Protein AF-A0A5J4WIL1-F1 (afdb_monomer_lite)

InterPro domains:
  IPR036915 Cyclin-like superfamily [SSF47954] (8-60)

Structure (mmCIF, N/CA/C/O backbone):
data_AF-A0A5J4WIL1-F1
#
_entry.id   AF-A0A5J4WIL1-F1
#
loop_
_atom_site.group_PDB
_atom_site.id
_atom_site.type_symbol
_atom_site.label_atom_id
_atom_site.label_alt_id
_atom_site.label_comp_id
_atom_site.label_asym_id
_atom_site.label_entity_id
_atom_site.label_seq_id
_atom_site.pdbx_PDB_ins_code
_atom_site.Cartn_x
_atom_site.Cartn_y
_atom_site.Cartn_z
_atom_site.occupancy
_atom_site.B_iso_or_equiv
_atom_site.auth_seq_id
_atom_site.auth_comp_id
_atom_site.auth_asym_id
_atom_site.auth_atom_id
_atom_site.pdbx_PDB_model_num
ATOM 1 N N . ALA A 1 1 ? -13.903 -15.835 -6.795 1.00 51.19 1 ALA A N 1
ATOM 2 C CA . ALA A 1 1 ? -14.979 -15.091 -6.105 1.00 51.19 1 ALA A CA 1
ATOM 3 C C . ALA A 1 1 ? -14.977 -13.647 -6.603 1.00 51.19 1 ALA A C 1
ATOM 5 O O . ALA A 1 1 ? -13.902 -13.135 -6.882 1.00 51.19 1 ALA A O 1
ATOM 6 N N . THR A 1 2 ? -16.135 -13.002 -6.763 1.00 60.78 2 THR A N 1
ATOM 7 C CA . THR A 1 2 ? -16.220 -11.605 -7.236 1.00 60.78 2 THR A CA 1
ATOM 8 C C . THR A 1 2 ? -16.405 -10.673 -6.041 1.00 60.78 2 THR A C 1
ATOM 10 O O . THR A 1 2 ? -17.448 -10.719 -5.390 1.00 60.78 2 THR A O 1
ATOM 13 N N . PHE A 1 3 ? -15.411 -9.833 -5.749 1.00 68.44 3 PHE A N 1
ATOM 14 C CA . PHE A 1 3 ? -15.516 -8.801 -4.717 1.00 68.44 3 PHE A CA 1
ATOM 15 C C . PHE A 1 3 ? -16.488 -7.703 -5.172 1.00 68.44 3 PHE A C 1
ATOM 17 O O . PHE A 1 3 ? -16.365 -7.176 -6.278 1.00 68.44 3 PHE A O 1
ATOM 24 N N . ARG A 1 4 ? -17.487 -7.378 -4.343 1.00 73.31 4 ARG A N 1
ATOM 25 C CA . ARG A 1 4 ? -18.496 -6.350 -4.642 1.00 73.31 4 ARG A CA 1
ATOM 26 C C . ARG A 1 4 ? -18.313 -5.158 -3.714 1.00 73.31 4 ARG A C 1
ATOM 28 O O . ARG A 1 4 ? -18.316 -5.304 -2.497 1.00 73.31 4 ARG A O 1
ATOM 35 N N . LEU A 1 5 ? -18.197 -3.975 -4.307 1.00 72.75 5 LEU A N 1
ATOM 36 C CA . LEU A 1 5 ? -18.070 -2.721 -3.576 1.00 72.75 5 LEU A CA 1
ATOM 37 C C . LEU A 1 5 ? -1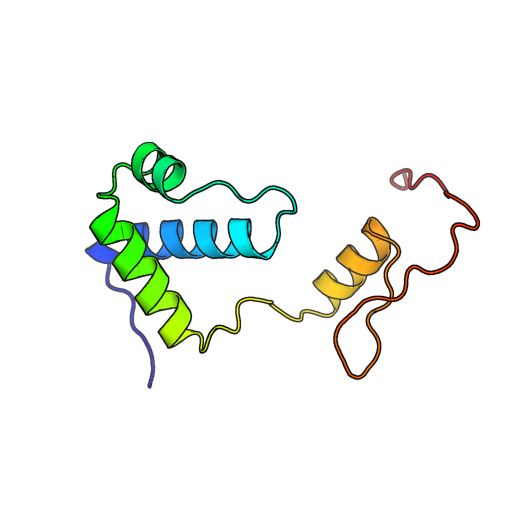9.444 -2.207 -3.142 1.00 72.75 5 LEU A C 1
ATOM 39 O O . LEU A 1 5 ? -20.353 -2.056 -3.960 1.00 72.75 5 LEU A O 1
ATOM 43 N N . PHE A 1 6 ? -19.576 -1.878 -1.859 1.00 79.31 6 PHE A N 1
ATOM 44 C CA . PHE A 1 6 ? -20.766 -1.234 -1.307 1.00 79.31 6 PHE A CA 1
ATOM 45 C C . PHE A 1 6 ? -20.542 0.277 -1.176 1.00 79.31 6 PHE A C 1
ATOM 47 O O . PHE A 1 6 ? -19.471 0.721 -0.758 1.00 79.31 6 PHE A O 1
ATOM 54 N N . ARG A 1 7 ? -21.568 1.084 -1.492 1.00 75.44 7 ARG A N 1
ATOM 55 C CA . ARG A 1 7 ? -21.494 2.563 -1.492 1.00 75.44 7 ARG A CA 1
ATOM 56 C C . ARG A 1 7 ? -20.876 3.186 -0.227 1.00 75.44 7 ARG A C 1
ATOM 58 O O . ARG A 1 7 ? -20.081 4.109 -0.396 1.00 75.44 7 ARG A O 1
ATOM 65 N N . PRO A 1 8 ? -21.170 2.718 1.003 1.00 79.88 8 PRO A N 1
ATOM 66 C CA . PRO A 1 8 ? -20.590 3.307 2.213 1.00 79.88 8 PRO A CA 1
ATOM 67 C C . PRO A 1 8 ? -19.069 3.123 2.312 1.00 79.88 8 PRO A C 1
ATOM 69 O O . PRO A 1 8 ? -18.380 3.951 2.899 1.00 79.88 8 PRO A O 1
ATOM 72 N N . VAL A 1 9 ? -18.546 2.046 1.720 1.00 81.88 9 VAL A N 1
ATOM 73 C CA . VAL A 1 9 ? -17.141 1.623 1.839 1.00 81.88 9 VAL A CA 1
ATOM 74 C C . VAL A 1 9 ? -16.316 2.059 0.627 1.00 81.88 9 VAL A C 1
ATOM 76 O O . VAL A 1 9 ? -15.095 2.151 0.705 1.00 81.88 9 VAL A O 1
ATOM 79 N N . LEU A 1 10 ? -16.980 2.396 -0.484 1.00 84.75 10 LEU A N 1
ATOM 80 C CA . LEU A 1 10 ? -16.352 2.750 -1.757 1.00 84.75 10 LEU A CA 1
ATOM 81 C C . LEU A 1 10 ? -15.296 3.854 -1.617 1.00 84.75 10 LEU A C 1
ATOM 83 O O . LEU A 1 10 ? -14.202 3.729 -2.157 1.00 84.75 10 LEU A O 1
ATOM 87 N N . ARG A 1 11 ? -15.606 4.916 -0.862 1.00 85.88 11 ARG A N 1
ATOM 88 C CA . ARG A 1 11 ? -14.675 6.034 -0.639 1.00 85.88 11 ARG A CA 1
ATOM 89 C C . ARG A 1 11 ? -13.414 5.587 0.102 1.00 85.88 11 ARG A C 1
ATOM 91 O O . ARG A 1 11 ? -12.322 5.979 -0.287 1.00 85.88 11 ARG A O 1
ATOM 98 N N . LYS A 1 12 ? -13.571 4.741 1.126 1.00 88.69 12 LYS A N 1
ATOM 99 C CA . LYS A 1 12 ? -12.455 4.214 1.924 1.00 88.69 12 LYS A CA 1
ATOM 100 C C . LYS A 1 12 ? -11.563 3.317 1.075 1.00 88.69 12 LYS A C 1
ATOM 102 O O . LYS A 1 12 ? -10.357 3.519 1.040 1.00 88.69 12 LYS A O 1
ATOM 107 N N . VAL A 1 13 ? -12.166 2.400 0.316 1.00 89.25 13 VAL A N 1
ATOM 108 C CA . VAL A 1 13 ? -11.425 1.521 -0.599 1.00 89.25 13 VAL A CA 1
ATOM 109 C C . VAL A 1 13 ? -10.652 2.336 -1.634 1.00 89.25 13 VAL A C 1
ATOM 111 O O . VAL A 1 13 ? -9.475 2.078 -1.845 1.00 89.25 13 VAL A O 1
ATOM 114 N N . PHE A 1 14 ? -11.272 3.353 -2.236 1.00 89.88 14 PHE A N 1
ATOM 115 C CA . PHE A 1 14 ? -10.602 4.199 -3.225 1.00 89.88 14 PHE A CA 1
ATOM 116 C C . PHE A 1 14 ? -9.367 4.909 -2.653 1.00 89.88 14 PHE A C 1
ATOM 118 O O . PHE A 1 14 ? -8.293 4.855 -3.250 1.00 89.88 14 PHE A O 1
ATOM 125 N N . VAL A 1 15 ? -9.504 5.529 -1.478 1.00 90.38 15 VAL A N 1
ATOM 126 C CA . VAL A 1 15 ? -8.398 6.204 -0.782 1.00 90.38 15 VAL A CA 1
ATOM 127 C C . VAL A 1 15 ? -7.263 5.234 -0.467 1.00 90.38 15 VAL A C 1
ATOM 129 O O . VAL A 1 15 ? -6.099 5.548 -0.707 1.00 90.38 15 VAL A O 1
ATOM 132 N N . VAL A 1 16 ? -7.593 4.049 0.044 1.00 93.31 16 VAL A N 1
ATOM 133 C CA . VAL A 1 16 ? -6.588 3.054 0.429 1.00 93.31 16 VAL A CA 1
ATOM 134 C C . VAL A 1 16 ? -5.888 2.480 -0.802 1.00 93.31 16 VAL A C 1
ATOM 136 O O . VAL A 1 16 ? -4.667 2.361 -0.792 1.00 93.31 16 VAL A O 1
ATOM 139 N N . CYS A 1 17 ? -6.604 2.222 -1.900 1.00 92.19 17 CYS A N 1
ATOM 140 C CA . CYS A 1 17 ? -5.979 1.827 -3.165 1.00 92.19 17 CYS A CA 1
ATOM 141 C C . CYS A 1 17 ? -5.027 2.907 -3.702 1.00 92.19 17 CYS A C 1
ATOM 143 O O . CYS A 1 17 ? -3.930 2.587 -4.153 1.00 92.19 17 CYS A O 1
ATOM 145 N N . MET A 1 18 ? -5.416 4.184 -3.627 1.00 91.50 18 MET A N 1
ATOM 146 C CA . MET A 1 18 ? -4.563 5.304 -4.031 1.00 91.50 18 MET A CA 1
ATOM 147 C C . MET A 1 18 ? -3.309 5.407 -3.153 1.00 91.50 18 MET A C 1
ATOM 149 O O . MET A 1 18 ? -2.213 5.626 -3.665 1.00 91.50 18 MET A O 1
ATOM 153 N N . MET A 1 19 ? -3.453 5.212 -1.841 1.00 94.50 19 MET A N 1
ATOM 154 C CA . MET A 1 19 ? -2.326 5.165 -0.913 1.00 94.50 19 MET A CA 1
ATOM 155 C C . MET A 1 19 ? -1.368 4.014 -1.233 1.00 94.50 19 MET A C 1
ATOM 157 O O . MET A 1 19 ? -0.161 4.239 -1.300 1.00 94.50 19 MET A O 1
ATOM 161 N N . ILE A 1 20 ? -1.891 2.801 -1.443 1.00 93.06 20 ILE A N 1
ATOM 162 C CA . ILE A 1 20 ? -1.088 1.627 -1.806 1.00 93.06 20 ILE A CA 1
ATOM 163 C C . ILE A 1 20 ? -0.310 1.918 -3.092 1.00 93.06 20 ILE A C 1
ATOM 165 O O . ILE A 1 20 ? 0.907 1.768 -3.098 1.00 93.06 20 ILE A O 1
ATOM 169 N N . ALA A 1 21 ? -0.982 2.418 -4.134 1.00 89.81 21 ALA A N 1
ATOM 170 C CA . ALA A 1 21 ? -0.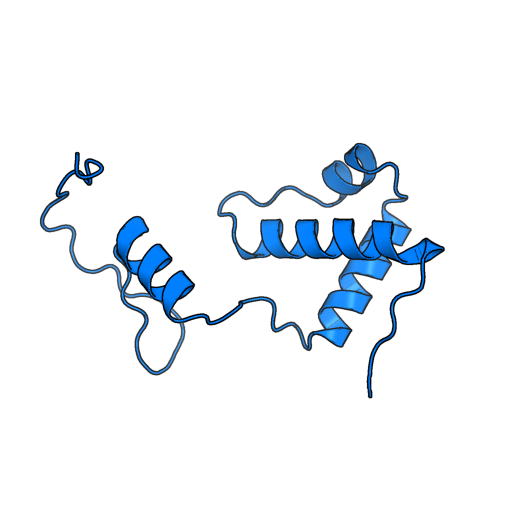347 2.759 -5.406 1.00 89.81 21 ALA A CA 1
ATOM 171 C C . ALA A 1 21 ? 0.766 3.807 -5.239 1.00 89.81 21 ALA A C 1
ATOM 173 O O . ALA A 1 21 ? 1.861 3.654 -5.777 1.00 89.81 21 ALA A O 1
ATOM 174 N N . HIS A 1 22 ? 0.520 4.856 -4.447 1.00 89.56 22 HIS A N 1
ATOM 175 C CA . HIS A 1 22 ? 1.538 5.861 -4.147 1.00 89.56 22 HIS A CA 1
ATOM 176 C C . HIS A 1 22 ? 2.759 5.235 -3.468 1.00 89.56 22 HIS A C 1
ATOM 178 O O . HIS A 1 22 ? 3.884 5.475 -3.903 1.00 89.56 22 HIS A O 1
ATOM 184 N N . LYS A 1 23 ? 2.551 4.396 -2.449 1.00 89.88 23 LYS A N 1
ATOM 185 C CA . LYS A 1 23 ? 3.645 3.729 -1.735 1.00 89.88 23 LYS A CA 1
ATOM 186 C C . LYS A 1 23 ? 4.448 2.770 -2.606 1.00 89.88 23 LYS A C 1
ATOM 188 O O . LYS A 1 23 ? 5.638 2.606 -2.373 1.00 89.88 23 LYS A O 1
ATOM 193 N N . THR A 1 24 ? 3.802 2.109 -3.562 1.00 86.19 24 THR A N 1
ATOM 194 C CA . THR A 1 24 ? 4.455 1.111 -4.418 1.00 86.19 24 THR A CA 1
ATOM 195 C C . THR A 1 24 ? 5.201 1.731 -5.589 1.00 86.19 24 THR A C 1
ATOM 197 O O . THR A 1 24 ? 6.118 1.104 -6.108 1.00 86.19 24 THR A O 1
ATOM 200 N N . SER A 1 25 ? 4.801 2.929 -6.018 1.00 81.44 25 SER A N 1
ATOM 201 C CA . SER A 1 25 ? 5.307 3.559 -7.244 1.00 81.44 25 SER A CA 1
ATOM 202 C C . SER A 1 25 ? 6.118 4.833 -7.012 1.00 81.44 25 SER A C 1
ATOM 204 O O . SER A 1 25 ? 6.632 5.386 -7.977 1.00 81.44 25 SER A O 1
ATOM 206 N N . SER A 1 26 ? 6.216 5.330 -5.777 1.00 81.31 26 SER A N 1
ATOM 207 C CA . SER A 1 26 ? 6.957 6.560 -5.468 1.00 81.31 26 SER A CA 1
ATOM 208 C C . SER A 1 26 ? 8.263 6.246 -4.750 1.00 81.31 26 SER A C 1
ATOM 210 O O . SER A 1 26 ? 8.261 5.488 -3.783 1.00 81.31 26 SER A O 1
ATOM 212 N N . ASP A 1 27 ? 9.349 6.904 -5.154 1.00 82.44 27 ASP A N 1
ATOM 213 C CA . ASP A 1 27 ? 10.665 6.772 -4.506 1.00 82.44 27 ASP A CA 1
ATOM 214 C C . ASP A 1 27 ? 10.672 7.307 -3.063 1.00 82.44 27 ASP A C 1
ATOM 216 O O . ASP A 1 27 ? 11.470 6.887 -2.226 1.00 82.44 27 ASP A O 1
ATOM 220 N N . THR A 1 28 ? 9.763 8.237 -2.758 1.00 87.75 28 THR A N 1
ATOM 221 C CA . THR A 1 28 ? 9.597 8.864 -1.441 1.00 87.75 28 THR A CA 1
ATOM 222 C C . THR A 1 28 ? 8.178 8.633 -0.905 1.00 87.75 28 THR A C 1
ATOM 224 O O . THR A 1 28 ? 7.344 9.542 -0.894 1.00 87.75 28 THR A O 1
ATOM 227 N N . PRO A 1 29 ? 7.858 7.402 -0.469 1.00 89.25 29 PRO A N 1
ATOM 228 C CA . PRO A 1 29 ? 6.506 7.050 -0.063 1.00 89.25 29 PRO A CA 1
ATOM 229 C C . PRO A 1 29 ? 6.102 7.765 1.230 1.00 89.25 29 PRO A C 1
ATOM 231 O O . PRO A 1 29 ? 6.798 7.723 2.248 1.00 89.25 29 PRO A O 1
ATOM 234 N N . ILE A 1 30 ? 4.928 8.393 1.209 1.00 91.25 30 ILE A N 1
ATOM 235 C CA . ILE A 1 30 ? 4.355 9.058 2.379 1.00 91.25 30 ILE A CA 1
ATOM 236 C C . ILE A 1 30 ? 3.756 8.017 3.349 1.00 91.25 30 ILE A C 1
ATOM 238 O O . ILE A 1 30 ? 3.129 7.035 2.949 1.00 91.25 30 ILE A O 1
ATOM 242 N N . GLY A 1 31 ? 3.931 8.235 4.657 1.00 90.31 31 GLY A N 1
ATOM 243 C CA . GLY A 1 31 ? 3.457 7.318 5.698 1.00 90.31 31 GLY A CA 1
ATOM 244 C C . GLY A 1 31 ? 1.944 7.364 5.960 1.00 90.31 31 GLY A C 1
ATOM 245 O O . GLY A 1 31 ? 1.287 8.388 5.775 1.00 90.31 31 GLY A O 1
ATOM 246 N N . ASN A 1 32 ? 1.398 6.275 6.516 1.00 91.94 32 ASN A N 1
ATOM 247 C CA . ASN A 1 32 ? -0.042 6.111 6.794 1.00 91.94 32 ASN A CA 1
ATOM 248 C C . ASN A 1 32 ? -0.650 7.204 7.660 1.00 91.94 32 ASN A C 1
ATOM 250 O O . ASN A 1 32 ? -1.810 7.558 7.479 1.00 91.94 32 ASN A O 1
ATOM 254 N N . LYS A 1 33 ? 0.130 7.769 8.585 1.00 93.81 33 LYS A N 1
ATOM 255 C CA . LYS A 1 33 ? -0.331 8.858 9.449 1.00 93.81 33 LYS A CA 1
ATOM 256 C C . LYS A 1 33 ? -0.793 10.071 8.638 1.00 93.81 33 LYS A C 1
ATOM 258 O O . LYS A 1 33 ? -1.807 10.667 8.984 1.00 93.81 33 LYS A O 1
ATOM 263 N N . TYR A 1 34 ? -0.081 10.406 7.563 1.00 93.69 34 TYR A N 1
ATOM 264 C CA . TYR A 1 34 ? -0.455 11.516 6.691 1.00 93.69 34 TYR A CA 1
ATOM 265 C C . TYR A 1 34 ? -1.749 11.208 5.936 1.00 93.69 34 TYR A C 1
ATOM 267 O O . TYR A 1 34 ? -2.665 12.020 5.951 1.00 93.69 34 TYR A O 1
ATOM 275 N N . PHE A 1 35 ? -1.863 10.015 5.342 1.00 92.88 35 PHE A N 1
ATOM 276 C CA . PHE A 1 35 ? -3.081 9.592 4.644 1.00 92.88 35 PHE A CA 1
ATOM 277 C C . PHE A 1 35 ? -4.293 9.561 5.585 1.00 92.88 35 PHE A C 1
ATOM 279 O O . PHE A 1 35 ? -5.344 10.105 5.258 1.00 92.88 35 PHE A O 1
ATOM 286 N N . ALA A 1 36 ? -4.137 9.016 6.791 1.00 93.25 36 ALA A N 1
ATOM 287 C CA . ALA A 1 36 ? -5.186 9.006 7.807 1.00 93.25 36 ALA A CA 1
ATOM 288 C C . ALA A 1 36 ? -5.672 10.428 8.140 1.00 93.25 36 ALA A C 1
ATOM 290 O O . ALA A 1 36 ? -6.877 10.678 8.173 1.00 93.25 36 ALA A O 1
ATOM 291 N N . GLN A 1 37 ? -4.746 11.379 8.305 1.00 93.94 37 GLN A N 1
ATOM 292 C CA . GLN A 1 37 ? -5.074 12.786 8.549 1.00 93.94 37 GLN A CA 1
ATOM 293 C C . GLN A 1 37 ? -5.732 13.459 7.335 1.00 93.94 37 GLN A C 1
ATOM 295 O O . GLN A 1 37 ? -6.751 14.126 7.495 1.00 93.94 37 GLN A O 1
ATOM 300 N N . ALA A 1 38 ? -5.190 13.262 6.131 1.00 91.56 38 ALA A N 1
ATOM 301 C CA . ALA A 1 38 ? -5.678 13.886 4.900 1.00 91.56 38 ALA A CA 1
ATOM 302 C C . ALA A 1 38 ? -7.097 13.429 4.521 1.00 91.56 38 ALA A C 1
ATOM 304 O O . ALA A 1 38 ? -7.882 14.219 4.001 1.00 91.56 38 ALA A O 1
ATOM 305 N N . PHE A 1 39 ? -7.437 12.168 4.803 1.00 89.69 39 PHE A N 1
ATOM 306 C CA . PHE A 1 39 ? -8.726 11.570 4.443 1.00 89.69 39 PHE A CA 1
ATOM 307 C C . PHE A 1 39 ? -9.710 11.445 5.613 1.00 89.69 39 PHE A C 1
ATOM 309 O O . PHE A 1 39 ? -10.808 10.918 5.429 1.00 89.69 39 PHE A O 1
ATOM 316 N N . GLY A 1 40 ? -9.346 11.938 6.803 1.00 91.44 40 GLY A N 1
ATOM 317 C CA . GLY A 1 40 ? -10.205 11.901 7.989 1.00 91.44 40 GLY A CA 1
ATOM 318 C C . GLY A 1 40 ? -10.528 10.480 8.462 1.00 91.44 40 GLY A C 1
ATOM 319 O O . GLY A 1 40 ? -11.650 10.218 8.891 1.00 91.44 40 GLY A O 1
ATOM 320 N N . MET A 1 41 ? -9.569 9.557 8.349 1.00 91.06 41 MET A N 1
ATOM 321 C CA . MET A 1 41 ? -9.709 8.158 8.766 1.00 91.06 41 MET A CA 1
ATOM 322 C C . MET A 1 41 ? -8.938 7.884 10.059 1.00 91.06 41 MET A C 1
ATOM 324 O O . MET A 1 41 ? -7.887 8.474 10.315 1.00 91.06 41 MET A O 1
ATOM 328 N N . GLY A 1 42 ? -9.428 6.942 10.867 1.00 94.19 42 GLY A N 1
ATOM 329 C CA . GLY A 1 42 ? -8.645 6.423 11.985 1.00 94.19 42 GLY A CA 1
ATOM 330 C C . GLY A 1 42 ? -7.408 5.688 11.467 1.00 94.19 42 GLY A C 1
ATOM 331 O O . GLY A 1 42 ? -7.512 4.887 10.542 1.00 94.19 42 GLY A O 1
ATOM 332 N N . LEU A 1 43 ? -6.237 5.926 12.065 1.00 93.75 43 LEU A N 1
ATOM 333 C CA . LEU A 1 43 ? -5.010 5.223 11.668 1.00 93.75 43 LEU A CA 1
ATOM 334 C C . LEU A 1 43 ? -5.130 3.686 11.790 1.00 93.75 43 LEU A C 1
ATOM 336 O O . LEU A 1 43 ? -4.720 3.011 10.848 1.00 93.75 43 LEU A O 1
ATOM 340 N N . PRO A 1 44 ? -5.708 3.114 12.871 1.00 95.38 44 PRO A N 1
ATOM 341 C CA . PRO A 1 44 ? -5.911 1.665 12.957 1.00 95.38 44 PRO A CA 1
ATOM 342 C C . PRO A 1 44 ? -6.820 1.136 11.845 1.00 95.38 44 PRO A C 1
ATOM 344 O O . PRO A 1 44 ? -6.476 0.168 11.180 1.00 95.38 44 PRO A O 1
ATOM 347 N N . GLU A 1 45 ? -7.929 1.831 11.585 1.00 92.75 45 GLU A N 1
ATOM 348 C CA . GLU A 1 45 ? -8.877 1.474 10.528 1.00 92.75 45 GLU A CA 1
ATOM 349 C C . GLU A 1 45 ? -8.210 1.496 9.142 1.00 92.75 45 GLU A C 1
ATOM 351 O O . GLU A 1 45 ? -8.358 0.564 8.356 1.00 92.75 45 GLU A O 1
ATOM 356 N N . LEU A 1 46 ? -7.446 2.544 8.834 1.00 93.94 46 LEU A N 1
ATOM 357 C CA . LEU A 1 46 ? -6.737 2.666 7.561 1.00 93.94 46 LEU A CA 1
ATOM 358 C C . LEU A 1 46 ? -5.694 1.550 7.373 1.00 93.94 46 LEU A C 1
ATOM 360 O O . LEU A 1 46 ? -5.576 1.018 6.271 1.00 93.94 46 LEU A O 1
ATOM 364 N N . ASN A 1 47 ? -4.990 1.162 8.439 1.00 94.56 47 ASN A N 1
ATOM 365 C CA . ASN A 1 47 ? -4.050 0.040 8.403 1.00 94.56 47 ASN A CA 1
ATOM 366 C C . ASN A 1 47 ? -4.764 -1.301 8.149 1.00 94.56 47 ASN A C 1
ATOM 368 O O . ASN A 1 47 ? -4.267 -2.111 7.369 1.00 94.56 47 ASN A O 1
ATOM 372 N N . GLU A 1 48 ? -5.927 -1.535 8.764 1.00 94.50 48 GLU A N 1
ATOM 373 C CA . GLU A 1 48 ? -6.725 -2.747 8.524 1.00 94.50 48 GLU A CA 1
ATOM 374 C C . GLU A 1 48 ? -7.217 -2.829 7.075 1.00 94.50 48 GLU A C 1
ATOM 376 O O . GLU A 1 48 ? -7.114 -3.885 6.444 1.00 94.50 48 GLU A O 1
ATOM 381 N N . TYR A 1 49 ? -7.704 -1.718 6.510 1.00 92.94 49 TYR A N 1
ATOM 382 C CA . TYR A 1 49 ? -8.090 -1.683 5.098 1.00 92.94 49 TYR A CA 1
ATOM 383 C C . TYR A 1 49 ? -6.899 -1.917 4.172 1.00 92.94 49 TYR A C 1
ATOM 385 O O . TYR A 1 49 ? -7.045 -2.636 3.184 1.00 92.94 49 TYR A O 1
ATOM 393 N N . GLU A 1 50 ? -5.740 -1.322 4.468 1.00 94.38 50 GLU A N 1
ATOM 394 C CA . GLU A 1 50 ? -4.523 -1.539 3.683 1.00 94.38 50 GLU A CA 1
ATOM 395 C C . GLU A 1 50 ? -4.146 -3.019 3.671 1.00 94.38 50 GLU A C 1
ATOM 397 O O . GLU A 1 50 ? -3.992 -3.601 2.598 1.00 94.38 50 GLU A O 1
ATOM 402 N N . TYR A 1 51 ? -4.072 -3.637 4.851 1.00 94.81 51 TYR A N 1
ATOM 403 C CA . TYR A 1 51 ? -3.776 -5.059 4.992 1.00 94.81 51 TYR A CA 1
ATOM 404 C C . TYR A 1 51 ? -4.765 -5.925 4.203 1.00 94.81 51 TYR A C 1
ATOM 406 O O . TYR A 1 51 ? -4.357 -6.754 3.392 1.00 94.81 51 TYR A O 1
ATOM 414 N N . THR A 1 52 ? -6.065 -5.671 4.370 1.00 92.38 52 THR A N 1
ATOM 415 C CA . THR A 1 52 ? -7.130 -6.445 3.716 1.00 92.38 52 THR A CA 1
ATOM 416 C C . THR A 1 52 ? -7.063 -6.333 2.192 1.00 92.38 52 THR A C 1
ATOM 418 O O . THR A 1 52 ? -7.222 -7.324 1.482 1.00 92.38 52 THR A O 1
ATOM 421 N N . ILE A 1 53 ? -6.833 -5.131 1.655 1.00 90.62 53 ILE A N 1
ATOM 422 C CA . ILE A 1 53 ? -6.744 -4.919 0.204 1.00 90.62 53 ILE A CA 1
ATOM 423 C C . ILE A 1 53 ? -5.491 -5.584 -0.366 1.00 90.62 53 ILE A C 1
ATOM 425 O O . ILE A 1 53 ? -5.575 -6.221 -1.415 1.00 90.62 53 ILE A O 1
ATOM 429 N N . LEU A 1 54 ? -4.356 -5.496 0.329 1.00 91.75 54 LEU A N 1
ATOM 430 C CA . LEU A 1 54 ? -3.125 -6.170 -0.084 1.00 91.75 54 LEU A CA 1
ATOM 431 C C . LEU A 1 54 ? -3.276 -7.696 -0.089 1.00 91.75 54 LEU A C 1
ATOM 433 O O . LEU A 1 54 ? -2.865 -8.326 -1.064 1.00 91.75 54 LEU A O 1
ATOM 437 N N . GLU A 1 55 ? -3.916 -8.282 0.929 1.00 92.06 55 GLU A N 1
ATOM 438 C CA . GLU A 1 55 ? -4.246 -9.715 0.942 1.00 92.06 55 GLU A CA 1
ATOM 439 C C . GLU A 1 55 ? -5.163 -10.097 -0.224 1.00 92.06 55 GLU A C 1
ATOM 441 O O . GLU A 1 55 ? -4.880 -11.064 -0.930 1.00 92.06 55 GLU A O 1
ATOM 446 N N . MET A 1 56 ? -6.225 -9.323 -0.485 1.00 86.62 56 MET A N 1
ATOM 447 C CA . MET A 1 56 ? -7.136 -9.582 -1.612 1.00 86.62 56 MET A CA 1
ATOM 448 C C . MET A 1 56 ? -6.431 -9.521 -2.973 1.00 86.62 56 MET A C 1
ATOM 450 O O . MET A 1 56 ? -6.843 -10.203 -3.911 1.00 86.62 56 MET A O 1
ATOM 454 N N . MET A 1 57 ? -5.391 -8.697 -3.090 1.00 84.00 57 MET A N 1
ATOM 455 C CA . MET A 1 57 ? -4.571 -8.571 -4.295 1.00 84.00 57 MET A CA 1
ATOM 456 C C . MET A 1 57 ? -3.422 -9.586 -4.347 1.00 84.00 57 MET A C 1
ATOM 458 O O . MET A 1 57 ? -2.644 -9.555 -5.298 1.00 84.00 57 MET A O 1
ATOM 462 N N . GLU A 1 58 ? -3.266 -10.453 -3.341 1.00 87.50 58 GLU A N 1
ATOM 463 C CA . GLU A 1 58 ? -2.101 -11.336 -3.184 1.00 87.50 58 GLU A CA 1
ATOM 464 C C . GLU A 1 58 ? -0.771 -10.559 -3.259 1.00 87.50 58 GLU A C 1
ATOM 466 O O . GLU A 1 58 ? 0.214 -11.032 -3.829 1.00 87.50 58 GLU A O 1
ATOM 471 N N . TYR A 1 59 ? -0.755 -9.322 -2.748 1.00 87.06 59 TYR A N 1
ATOM 472 C CA . TYR A 1 59 ? 0.364 -8.376 -2.843 1.00 87.06 59 TYR A CA 1
ATOM 473 C C . TYR A 1 59 ? 0.831 -8.059 -4.281 1.00 87.06 59 TYR A C 1
ATOM 475 O O . TYR A 1 59 ? 1.896 -7.470 -4.477 1.00 87.06 59 TYR A O 1
ATOM 483 N N . LYS A 1 60 ? 0.034 -8.386 -5.307 1.00 84.19 60 LYS A N 1
ATOM 484 C CA . LYS A 1 60 ? 0.292 -8.029 -6.711 1.00 84.19 60 LYS A CA 1
ATOM 485 C C . LYS A 1 60 ? -0.176 -6.598 -6.974 1.00 84.19 60 LYS A C 1
ATOM 487 O O . LYS A 1 60 ? -1.246 -6.366 -7.527 1.00 84.19 60 LYS A O 1
ATOM 492 N N . THR A 1 61 ? 0.621 -5.631 -6.532 1.00 82.19 61 THR A N 1
ATOM 493 C CA . THR A 1 61 ? 0.311 -4.191 -6.624 1.00 82.19 61 THR A CA 1
ATOM 494 C C . THR A 1 61 ? 0.855 -3.515 -7.879 1.00 82.19 61 THR A C 1
ATOM 496 O O . THR A 1 61 ? 0.421 -2.418 -8.222 1.00 82.19 61 THR A O 1
ATOM 499 N N . ILE A 1 62 ? 1.780 -4.169 -8.583 1.00 76.38 62 ILE A N 1
ATOM 500 C CA . ILE A 1 62 ? 2.368 -3.659 -9.820 1.00 76.38 62 ILE A CA 1
ATOM 501 C C . ILE A 1 62 ? 1.473 -4.066 -10.987 1.00 76.38 62 ILE A C 1
ATOM 503 O O . ILE A 1 62 ? 1.231 -5.251 -11.225 1.00 76.38 62 ILE A O 1
ATOM 507 N N . VAL A 1 63 ? 0.984 -3.074 -11.727 1.00 67.25 63 VAL A N 1
ATOM 508 C CA . VAL A 1 63 ? 0.240 -3.306 -12.963 1.00 67.25 63 VAL A CA 1
ATOM 509 C C . VAL A 1 63 ? 1.239 -3.386 -14.110 1.00 67.25 63 VAL A C 1
ATOM 511 O O . VAL A 1 63 ? 1.753 -2.366 -14.555 1.00 67.25 63 VAL A O 1
ATOM 514 N N . HIS A 1 64 ? 1.482 -4.596 -14.606 1.00 60.81 64 HIS A N 1
ATOM 515 C CA . HIS A 1 64 ? 2.233 -4.807 -15.841 1.00 60.81 64 HIS A CA 1
ATOM 516 C C . HIS A 1 64 ? 1.343 -4.449 -17.026 1.00 60.81 64 HIS A C 1
ATOM 518 O O . HIS A 1 64 ? 0.475 -5.219 -17.446 1.00 60.81 64 HIS A O 1
ATOM 524 N N . ASN A 1 65 ? 1.513 -3.238 -17.531 1.00 60.69 65 ASN A N 1
ATOM 525 C CA . ASN A 1 65 ? 0.898 -2.809 -18.771 1.00 60.69 65 ASN A CA 1
ATOM 526 C C . ASN A 1 65 ? 2.035 -2.448 -19.703 1.00 60.69 65 ASN A C 1
ATOM 528 O O . ASN A 1 65 ? 2.815 -1.574 -19.356 1.00 60.69 65 ASN A O 1
ATOM 532 N N . LYS A 1 66 ? 2.069 -3.041 -20.900 1.00 59.19 66 LYS A N 1
ATOM 533 C CA . LYS A 1 66 ? 3.083 -2.726 -21.908 1.00 59.19 66 LYS A CA 1
ATOM 534 C C . LYS A 1 66 ? 3.258 -1.213 -22.091 1.00 59.19 66 LYS A C 1
ATOM 536 O O . LYS A 1 66 ? 4.371 -0.737 -22.113 1.00 59.19 66 LYS A O 1
ATOM 541 N N . ARG A 1 67 ? 2.165 -0.436 -22.078 1.00 57.12 67 ARG A N 1
ATOM 542 C CA . ARG A 1 67 ? 2.222 1.037 -22.170 1.00 57.12 67 ARG A CA 1
ATOM 543 C C . ARG A 1 67 ? 2.804 1.737 -20.938 1.00 57.12 67 ARG A C 1
ATOM 545 O O . ARG A 1 67 ? 3.286 2.853 -21.064 1.00 57.12 67 ARG A O 1
ATOM 552 N N . TYR A 1 68 ? 2.659 1.148 -19.756 1.00 60.34 68 TYR A N 1
ATOM 553 C CA . TYR A 1 68 ? 3.242 1.664 -18.518 1.00 60.34 68 TYR A CA 1
ATOM 554 C C . TYR A 1 68 ? 4.717 1.281 -18.425 1.00 60.34 68 TYR A C 1
ATOM 556 O O . TYR A 1 68 ? 5.528 2.132 -18.090 1.00 60.34 68 TYR A O 1
ATOM 564 N N . ASP A 1 69 ? 5.053 0.050 -18.805 1.00 59.25 69 ASP A N 1
ATOM 565 C CA . ASP A 1 69 ? 6.427 -0.420 -18.923 1.00 59.25 69 ASP A CA 1
ATOM 566 C C . ASP A 1 69 ? 7.168 0.461 -19.945 1.00 59.25 69 ASP A C 1
ATOM 568 O O . ASP A 1 69 ? 8.108 1.138 -19.554 1.00 59.25 69 ASP A O 1
ATOM 572 N N . ASP A 1 70 ? 6.644 0.631 -21.168 1.00 58.66 70 ASP A N 1
ATOM 573 C CA . ASP A 1 70 ? 7.202 1.522 -22.205 1.00 58.66 70 ASP A CA 1
ATOM 574 C C . ASP A 1 70 ? 7.413 2.969 -21.690 1.00 58.66 70 ASP A C 1
ATOM 576 O O . ASP A 1 70 ? 8.393 3.630 -22.035 1.00 58.66 70 ASP A O 1
ATOM 580 N N . LEU A 1 71 ? 6.498 3.484 -20.855 1.00 55.25 71 LEU A N 1
ATOM 581 C CA . LEU A 1 71 ? 6.604 4.820 -20.257 1.00 55.25 71 LEU A CA 1
ATOM 582 C C . LEU A 1 71 ? 7.711 4.878 -19.192 1.00 55.25 71 LEU A C 1
ATOM 584 O O . LEU A 1 71 ? 8.472 5.840 -19.154 1.00 55.25 71 LEU A O 1
ATOM 588 N N . VAL A 1 72 ? 7.799 3.872 -18.322 1.00 54.72 72 VAL A N 1
ATOM 589 C CA . VAL A 1 72 ? 8.823 3.788 -17.271 1.00 54.72 72 VAL A CA 1
ATOM 590 C C . VAL A 1 72 ? 10.206 3.564 -17.883 1.00 54.72 72 VAL A C 1
ATOM 592 O O . VAL A 1 72 ? 11.162 4.199 -17.443 1.00 54.72 72 VAL A O 1
ATOM 595 N N . GLU A 1 73 ? 10.323 2.741 -18.925 1.00 58.81 73 GLU A N 1
ATOM 596 C CA . GLU A 1 73 ? 11.570 2.551 -19.673 1.00 58.81 73 GLU A CA 1
ATOM 597 C C . GLU A 1 73 ? 12.020 3.866 -20.331 1.00 58.81 73 GLU A C 1
ATOM 599 O O . GLU A 1 73 ? 13.175 4.270 -20.185 1.00 58.81 73 GLU A O 1
ATOM 604 N N . ALA A 1 74 ? 11.095 4.600 -20.963 1.00 56.69 74 ALA A N 1
ATOM 605 C CA . ALA A 1 74 ? 11.389 5.883 -21.605 1.00 56.69 74 ALA A CA 1
ATOM 606 C C . ALA A 1 74 ? 11.746 7.008 -20.615 1.00 56.69 74 ALA A C 1
ATOM 608 O O . ALA A 1 74 ? 12.585 7.853 -20.924 1.00 56.69 74 ALA A O 1
ATOM 609 N N . VAL A 1 75 ? 11.108 7.049 -19.440 1.00 53.03 75 VAL A N 1
ATOM 610 C CA . VAL A 1 75 ? 11.326 8.107 -18.4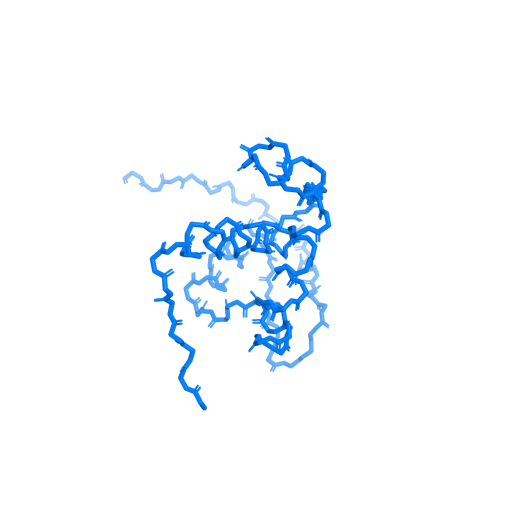36 1.00 53.03 75 VAL A CA 1
ATOM 611 C C . VAL A 1 75 ? 12.547 7.819 -17.562 1.00 53.03 75 VAL A C 1
ATOM 613 O O . VAL A 1 75 ? 13.267 8.749 -17.200 1.00 53.03 75 VAL A O 1
ATOM 616 N N . CYS A 1 76 ? 12.794 6.553 -17.225 1.00 52.78 76 CYS A N 1
ATOM 617 C CA . CYS A 1 76 ? 13.814 6.175 -16.248 1.00 52.78 76 CYS A CA 1
ATOM 618 C C . CYS A 1 76 ? 15.065 5.530 -16.872 1.00 52.78 76 CYS A C 1
ATOM 620 O O . CYS A 1 76 ? 16.036 5.311 -16.150 1.00 52.78 76 CYS A O 1
ATOM 622 N N . GLY A 1 77 ? 15.076 5.225 -18.177 1.00 47.94 77 GLY A N 1
ATOM 623 C CA . GLY A 1 77 ? 16.225 4.612 -18.860 1.00 47.94 77 GLY A CA 1
ATOM 624 C C . GLY A 1 77 ? 16.524 3.176 -18.409 1.00 47.94 77 GLY A C 1
ATOM 625 O O . GLY A 1 77 ? 17.674 2.742 -18.444 1.00 47.94 77 GLY A O 1
ATOM 626 N N . TYR A 1 78 ? 15.505 2.455 -17.938 1.00 48.75 78 TYR A N 1
ATOM 627 C CA . TYR A 1 78 ? 15.611 1.058 -17.513 1.00 48.75 78 TYR A CA 1
ATOM 628 C C . TYR A 1 78 ? 15.041 0.142 -18.594 1.00 48.75 78 TYR A C 1
ATOM 630 O O . TYR A 1 78 ? 14.004 0.460 -19.148 1.00 48.75 78 TYR A O 1
ATOM 638 N N . GLU A 1 79 ? 15.671 -1.004 -18.854 1.00 44.72 79 GLU A N 1
ATOM 639 C CA . GLU A 1 79 ? 15.063 -2.099 -19.624 1.00 44.72 79 GLU A CA 1
ATOM 640 C C . GLU A 1 79 ? 14.622 -3.205 -18.653 1.00 44.72 79 GLU A C 1
ATOM 642 O O . GLU A 1 79 ? 15.426 -3.691 -17.841 1.00 44.72 79 GLU A O 1
ATOM 647 N N . PHE A 1 80 ? 13.357 -3.628 -18.711 1.00 44.56 80 PHE A N 1
ATOM 648 C CA . PHE A 1 80 ? 12.880 -4.770 -17.927 1.00 44.56 80 PHE A CA 1
ATOM 649 C C . PHE A 1 80 ? 13.174 -6.086 -18.664 1.00 44.56 80 PHE A C 1
ATOM 651 O O . PHE A 1 80 ? 12.550 -6.434 -19.663 1.00 44.56 80 PHE A O 1
ATOM 658 N N . GLY A 1 81 ? 14.129 -6.867 -18.151 1.00 44.03 81 GLY A N 1
ATOM 659 C CA . GLY A 1 81 ? 14.450 -8.190 -18.696 1.00 44.03 81 GLY A CA 1
ATOM 660 C C . GLY A 1 81 ? 13.325 -9.223 -18.514 1.00 44.03 81 GLY A C 1
ATOM 661 O O . GLY A 1 81 ? 12.585 -9.200 -17.531 1.00 44.03 81 GLY A O 1
ATOM 662 N N . ALA A 1 82 ? 13.245 -10.193 -19.437 1.00 42.53 82 ALA A N 1
ATOM 663 C CA . ALA A 1 82 ? 12.173 -11.198 -19.528 1.00 42.53 82 ALA A CA 1
ATOM 664 C C . ALA A 1 82 ? 12.029 -12.143 -18.313 1.00 42.53 82 ALA A C 1
ATOM 666 O O . ALA A 1 82 ? 11.041 -12.868 -18.205 1.00 42.53 82 ALA A O 1
ATOM 667 N N . SER A 1 83 ? 12.984 -12.161 -17.383 1.00 45.03 83 SER A N 1
ATOM 668 C CA . SER A 1 83 ? 12.821 -12.857 -16.109 1.00 45.03 83 SER A CA 1
ATOM 669 C C . SER A 1 83 ? 13.762 -12.257 -15.065 1.00 45.03 83 SER A C 1
ATOM 671 O O . SER A 1 83 ? 14.944 -12.087 -15.342 1.00 45.03 83 SER A O 1
ATOM 673 N N . THR A 1 84 ? 13.237 -11.997 -13.865 1.00 35.19 84 THR A N 1
ATOM 674 C CA . THR A 1 84 ? 13.908 -11.512 -12.639 1.00 35.19 84 THR A CA 1
ATOM 675 C C . THR A 1 84 ? 14.337 -10.037 -12.578 1.00 35.19 84 THR A C 1
ATOM 677 O O . THR A 1 84 ? 15.329 -9.625 -13.158 1.00 35.19 84 THR A O 1
ATOM 680 N N . ARG A 1 85 ? 13.569 -9.276 -11.775 1.00 46.38 85 ARG A N 1
ATOM 681 C CA . ARG A 1 85 ? 14.010 -8.495 -10.598 1.00 46.38 85 ARG A CA 1
ATOM 682 C C . ARG A 1 85 ? 15.450 -7.949 -10.666 1.00 46.38 85 ARG A C 1
ATOM 684 O O . ARG A 1 85 ? 16.389 -8.730 -10.635 1.00 46.38 85 ARG A O 1
ATOM 691 N N . VAL A 1 86 ? 15.571 -6.623 -10.538 1.00 36.31 86 VAL A N 1
ATOM 692 C CA . VAL A 1 86 ? 16.786 -5.780 -10.604 1.00 36.31 86 VAL A CA 1
ATOM 693 C C . VAL A 1 86 ? 17.071 -5.306 -12.032 1.00 36.31 86 VAL A C 1
ATOM 695 O O . VAL A 1 86 ? 17.758 -5.963 -12.808 1.00 36.31 86 VAL A O 1
ATOM 698 N N . GLY A 1 87 ? 16.519 -4.134 -12.368 1.00 39.59 87 GLY A N 1
ATOM 699 C CA . GLY A 1 87 ? 16.871 -3.412 -13.585 1.00 39.59 87 GLY A CA 1
ATOM 700 C C . GLY A 1 87 ? 18.374 -3.143 -13.610 1.00 39.59 87 GLY A C 1
ATOM 701 O O . GLY A 1 87 ? 18.959 -2.689 -12.625 1.00 39.59 87 GLY A O 1
ATOM 702 N N . LYS A 1 88 ? 19.013 -3.480 -14.725 1.00 38.22 88 LYS A N 1
ATOM 703 C CA . LYS A 1 88 ? 20.419 -3.170 -14.959 1.00 38.22 88 LYS A CA 1
ATOM 704 C C . LYS A 1 88 ? 20.474 -1.692 -15.344 1.00 38.22 88 LYS A C 1
ATOM 706 O O . LYS A 1 88 ? 19.788 -1.301 -16.281 1.00 38.22 88 LYS A O 1
ATOM 711 N N . ILE A 1 89 ? 21.252 -0.876 -14.629 1.00 44.31 89 ILE A N 1
ATOM 712 C CA . ILE A 1 89 ? 21.562 0.484 -15.089 1.00 44.31 89 ILE A CA 1
ATOM 713 C C . ILE A 1 89 ? 22.300 0.314 -16.416 1.00 44.31 89 ILE A C 1
ATOM 715 O O . ILE A 1 89 ? 23.431 -0.178 -16.441 1.00 44.31 89 ILE A O 1
ATOM 719 N N . VAL A 1 90 ? 21.626 0.641 -17.516 1.00 45.53 90 VAL A N 1
ATOM 720 C CA . VAL A 1 90 ? 22.260 0.739 -18.825 1.00 45.53 90 VAL A CA 1
ATOM 721 C C . VAL A 1 90 ? 23.193 1.940 -18.730 1.00 45.53 90 VAL A C 1
ATOM 723 O O . VAL A 1 90 ? 22.797 2.997 -18.243 1.00 45.53 90 VAL A O 1
ATOM 726 N N . GLU A 1 91 ? 24.465 1.733 -19.060 1.00 41.75 91 GLU A N 1
ATOM 727 C CA . GLU A 1 91 ? 25.521 2.733 -18.925 1.00 41.75 91 GLU A CA 1
ATOM 728 C C . GLU A 1 91 ? 25.049 4.119 -19.384 1.00 41.75 91 GLU A C 1
ATOM 730 O O . GLU A 1 91 ? 24.462 4.261 -20.456 1.00 41.75 91 GLU A O 1
ATOM 735 N N . LEU A 1 92 ? 25.324 5.131 -18.551 1.00 44.34 92 LEU A N 1
ATOM 736 C CA . LEU A 1 92 ? 25.105 6.559 -18.796 1.00 44.34 92 LEU A CA 1
ATOM 737 C C . LEU A 1 92 ? 25.842 7.011 -20.065 1.00 44.34 92 LEU A C 1
ATOM 739 O O . LEU A 1 92 ? 26.885 7.661 -20.004 1.00 44.34 92 LEU A O 1
ATOM 743 N N . VAL A 1 93 ? 25.309 6.688 -21.236 1.00 41.19 93 VAL A N 1
ATOM 744 C CA . VAL A 1 93 ? 25.798 7.206 -22.506 1.00 41.19 93 VAL A CA 1
ATOM 745 C C . VAL A 1 93 ? 24.640 7.907 -23.191 1.00 41.19 93 VAL A C 1
ATOM 747 O O . VAL A 1 93 ? 23.849 7.311 -23.911 1.00 41.19 93 VAL A O 1
ATOM 750 N N . LYS A 1 94 ? 24.643 9.227 -22.971 1.00 38.69 94 LYS A N 1
ATOM 751 C CA . LYS A 1 94 ? 23.827 10.280 -23.589 1.00 38.69 94 LYS A CA 1
ATOM 752 C C . LYS A 1 94 ? 22.445 10.471 -22.969 1.00 38.69 94 LYS A C 1
ATOM 754 O O . LYS A 1 94 ? 21.442 9.958 -23.444 1.00 38.69 94 LYS A O 1
ATOM 759 N N . PHE A 1 95 ? 22.411 11.371 -21.983 1.00 37.81 95 PHE A N 1
ATOM 760 C CA . PHE A 1 95 ? 21.278 12.274 -21.797 1.00 37.81 95 PHE A CA 1
ATOM 761 C C . PHE A 1 95 ? 20.935 12.908 -23.150 1.00 37.81 95 PHE A C 1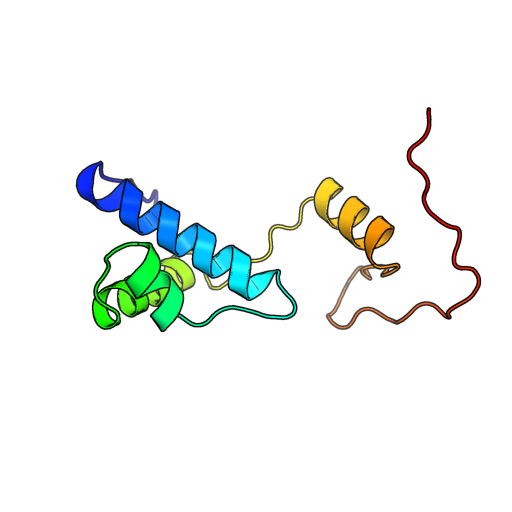
ATOM 763 O O . PHE A 1 95 ? 21.618 13.824 -23.609 1.00 37.81 95 PHE A O 1
ATOM 770 N N . GLN A 1 96 ? 19.909 12.389 -23.811 1.00 37.75 96 GLN A N 1
ATOM 771 C CA . GLN A 1 96 ? 19.229 13.101 -24.875 1.00 37.75 96 GLN A CA 1
ATOM 772 C C . GLN A 1 96 ? 18.007 13.733 -24.215 1.00 37.75 96 GLN A C 1
ATOM 774 O O . GLN A 1 96 ? 17.075 13.040 -23.812 1.00 37.75 96 GLN A O 1
ATOM 779 N N . GLU A 1 97 ? 18.083 15.046 -24.001 1.00 35.69 97 GLU A N 1
ATOM 780 C CA . GLU A 1 97 ? 17.002 15.856 -23.446 1.00 35.69 97 GLU A CA 1
ATOM 781 C C . GLU A 1 97 ? 15.704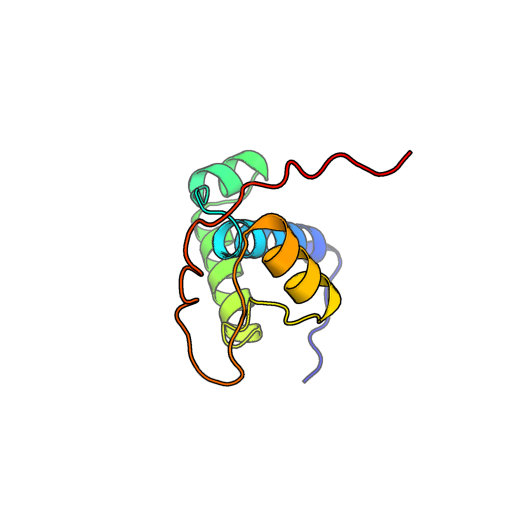 15.564 -24.213 1.00 35.69 97 GLU A C 1
ATOM 783 O O . GLU A 1 97 ? 15.572 15.884 -25.396 1.00 35.69 97 GLU A O 1
ATOM 788 N N . CYS A 1 98 ? 14.753 14.909 -23.547 1.00 37.34 98 CYS A N 1
ATOM 789 C CA . CYS A 1 98 ? 13.430 14.656 -24.097 1.00 37.34 98 CYS A CA 1
ATOM 790 C C . CYS A 1 98 ? 12.640 15.968 -24.091 1.00 37.34 98 CYS A C 1
ATOM 792 O O . CYS A 1 98 ? 11.975 16.299 -23.110 1.00 37.34 98 CYS A O 1
ATOM 794 N N . TYR A 1 99 ? 12.710 16.729 -25.181 1.00 34.56 99 TYR A N 1
ATOM 795 C CA . TYR A 1 99 ? 11.740 17.791 -25.431 1.00 34.56 99 TYR A CA 1
ATOM 796 C C . TYR A 1 99 ? 10.464 17.190 -26.032 1.00 34.56 99 TYR A C 1
ATOM 798 O O . TYR A 1 99 ? 10.551 16.319 -26.902 1.00 34.56 99 TYR A O 1
ATOM 806 N N . PRO A 1 100 ? 9.271 17.652 -25.617 1.00 31.08 100 PRO A N 1
ATOM 807 C CA . PRO A 1 100 ? 8.033 17.242 -26.258 1.00 31.08 100 PRO A CA 1
ATOM 808 C C . PRO A 1 100 ? 8.041 17.714 -27.716 1.00 31.08 100 PRO A C 1
ATOM 810 O O . PRO A 1 100 ? 8.311 18.884 -27.997 1.00 31.08 100 PRO A O 1
ATOM 813 N N . ALA A 1 101 ? 7.757 16.796 -28.641 1.00 38.62 101 ALA A N 1
ATOM 814 C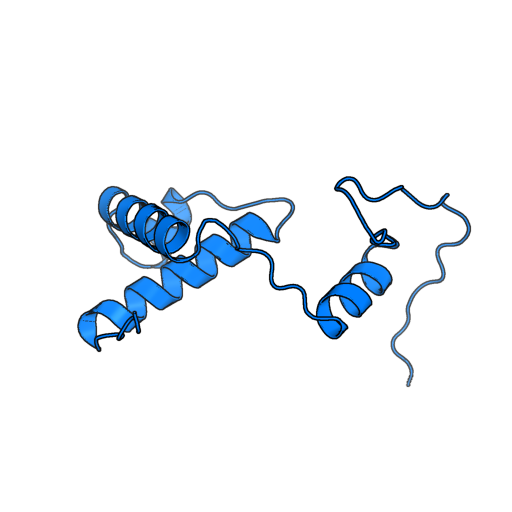 CA . ALA A 1 101 ? 7.628 17.117 -30.056 1.00 38.62 101 ALA A CA 1
ATOM 815 C C . ALA A 1 101 ? 6.518 18.168 -30.255 1.00 38.62 101 ALA A C 1
ATOM 817 O O . ALA A 1 101 ? 5.394 17.972 -29.787 1.00 38.62 101 ALA A O 1
ATOM 818 N N . ARG A 1 102 ? 6.859 19.287 -30.907 1.00 33.75 102 ARG A N 1
ATOM 819 C CA . ARG A 1 102 ? 5.897 20.266 -31.437 1.00 33.75 102 ARG A CA 1
ATOM 820 C C . ARG A 1 102 ? 5.369 19.814 -32.787 1.00 33.75 102 ARG A C 1
ATOM 822 O O . ARG A 1 102 ? 6.191 19.299 -33.577 1.00 33.75 102 ARG A O 1
#

Foldseek 3Di:
DDDDDDPVCVLLLVLLLVLLLQQVPPPDRDDLVVSCVVSVHDSVVSVVSNVVVCVVCVVPSDDDDPVVQVVCCVVVVFDDDPDDDDTDNDDPDDDPPDDPDD

Organism: NCBI:txid222440

Secondary structure (DSSP, 8-state):
------HHHHHHHHHHHHHHHHHHH-SSPPPHHHHHHHHT--HHHHHHHHHHHHHHTTT------HHHHHHHHHHH-EE--SS-S--EE---------PPP-

pLDDT: mean 71.42, std 21.69, range [31.08, 95.38]

Sequence (102 aa):
ATFRLFRPVLRKVFVVCMMIAHKTSSDTPIGNKYFAQAFGMGLPELNEYEYTILEMMEYKTIVHNKRYDDLVEAVCGYEFGASTRVGKIVELVKFQECYPAR

Radius of gyration: 17.88 Å; chains: 1; bounding box: 47×35×44 Å